Protein AF-A0A1V4ZZ86-F1 (afdb_monomer)

Solvent-accessible surface area (backbone atoms only — not comparable to full-atom values): 4452 Å² total; per-residue (Å²): 134,86,79,76,88,55,68,73,67,55,61,50,50,59,58,54,52,50,50,51,54,51,47,27,73,74,69,48,77,77,72,89,52,87,50,66,78,48,35,56,48,53,53,52,62,58,46,52,61,49,51,52,55,50,50,54,52,51,54,54,51,51,51,54,51,53,52,50,47,67,74,56,72,125

Sequence (74 aa):
MRVLFDPELYYQRNKVETVFSVLKRKFGESLKARKYRLQVKEIKIKVIPYNLSRLRKGISVLIVIEEFYKAHPF

pLDDT: mean 92.57, std 7.31, range [53.0, 97.62]

Secondary structure (DSSP, 8-state):
------HHHHHTHHHHHHHHHHHHHHH-S----SSHHHHHHHHHHHHHHHHHHHHHHHHHHHHHHHHHHHHS--

Mean predicted aligned error: 5.67 Å

Foldseek 3Di:
DDDDDDVVVVVCVVVVVVVVVVLCVVPNPDDPDPDPVVSVVVVVVSVVVVVVVVVVVVVVVVVVVVVVCVVDPD

Structure (mmCIF, N/CA/C/O backbone):
data_AF-A0A1V4ZZ86-F1
#
_entry.id   AF-A0A1V4ZZ86-F1
#
loop_
_atom_site.group_PDB
_atom_site.id
_atom_site.type_symbol
_atom_site.label_atom_id
_atom_site.label_alt_id
_atom_site.label_comp_id
_atom_site.label_asym_id
_atom_site.label_entity_id
_atom_site.label_seq_id
_atom_site.pdbx_PDB_ins_code
_atom_site.Cartn_x
_atom_site.Cartn_y
_atom_site.Cartn_z
_atom_site.occupancy
_atom_site.B_iso_or_equiv
_atom_site.auth_seq_id
_atom_site.auth_comp_id
_atom_site.auth_asym_id
_atom_site.auth_atom_id
_atom_site.pdbx_PDB_model_num
ATOM 1 N N . MET A 1 1 ? -31.446 -7.622 -3.857 1.00 53.00 1 MET A N 1
ATOM 2 C CA . MET A 1 1 ? -30.607 -7.662 -5.075 1.00 53.00 1 MET A CA 1
ATOM 3 C C . MET A 1 1 ? -29.498 -8.681 -4.841 1.00 53.00 1 MET A C 1
ATOM 5 O O . MET A 1 1 ? -28.729 -8.493 -3.909 1.00 53.00 1 MET A O 1
ATOM 9 N N . ARG A 1 2 ? -29.482 -9.810 -5.564 1.00 66.44 2 ARG A N 1
ATOM 10 C CA . ARG A 1 2 ? -28.405 -10.810 -5.441 1.00 66.44 2 ARG A CA 1
ATOM 11 C C . ARG A 1 2 ? -27.215 -10.302 -6.251 1.00 66.44 2 ARG A C 1
ATOM 13 O O . ARG A 1 2 ? -27.339 -10.142 -7.459 1.00 66.44 2 ARG A O 1
ATOM 20 N N . VAL A 1 3 ? -26.109 -9.997 -5.581 1.00 78.38 3 VAL A N 1
ATOM 21 C CA . VAL A 1 3 ? -24.849 -9.668 -6.255 1.00 78.38 3 VAL A CA 1
ATOM 22 C C . VAL A 1 3 ? -24.337 -10.972 -6.866 1.00 78.38 3 VAL A C 1
ATOM 24 O O . VAL A 1 3 ? -24.108 -11.934 -6.134 1.00 78.38 3 VAL A O 1
ATOM 27 N N . LEU A 1 4 ? -24.250 -11.041 -8.196 1.00 86.50 4 LEU A N 1
ATOM 28 C CA . LEU A 1 4 ? -23.612 -12.170 -8.871 1.00 86.50 4 LEU A CA 1
ATOM 29 C C . LEU A 1 4 ? -22.134 -12.188 -8.470 1.00 86.50 4 LEU A C 1
ATOM 31 O O . LEU A 1 4 ? -21.497 -11.139 -8.394 1.00 86.50 4 LEU A O 1
ATOM 35 N N . PHE A 1 5 ? -21.616 -13.371 -8.150 1.00 88.94 5 PHE A N 1
ATOM 36 C CA . PHE A 1 5 ? -20.213 -13.525 -7.788 1.00 88.94 5 PHE A CA 1
ATOM 37 C C . PHE A 1 5 ? -19.336 -13.183 -8.995 1.00 88.94 5 PHE A C 1
ATOM 39 O O . PHE A 1 5 ? -19.498 -13.783 -10.055 1.00 88.94 5 PHE A O 1
ATOM 46 N N . ASP A 1 6 ? -18.420 -12.234 -8.809 1.00 91.62 6 ASP A N 1
ATOM 47 C CA . ASP A 1 6 ? -17.407 -11.852 -9.790 1.00 91.62 6 ASP A CA 1
ATOM 48 C C . ASP A 1 6 ? -16.044 -12.431 -9.358 1.00 91.62 6 ASP A C 1
ATOM 50 O O . ASP A 1 6 ? -15.431 -11.931 -8.401 1.00 91.62 6 ASP A O 1
ATOM 54 N N . PRO A 1 7 ? -15.562 -13.497 -10.026 1.00 91.06 7 PRO A N 1
ATOM 55 C CA . PRO A 1 7 ? -14.273 -14.103 -9.719 1.00 91.06 7 PRO A CA 1
ATOM 56 C C . PRO A 1 7 ? -13.095 -13.142 -9.919 1.00 91.06 7 PRO A C 1
ATOM 58 O O . PRO A 1 7 ? -12.147 -13.173 -9.134 1.00 91.06 7 PRO A O 1
ATOM 61 N N . GLU A 1 8 ? -13.138 -12.270 -10.931 1.00 90.56 8 GLU A N 1
ATOM 62 C CA . GLU A 1 8 ? -12.037 -11.351 -11.240 1.00 90.56 8 GLU A CA 1
ATOM 63 C C . GLU A 1 8 ? -11.865 -10.311 -10.137 1.00 90.56 8 GLU A C 1
ATOM 65 O O . GLU A 1 8 ? -10.740 -10.047 -9.689 1.00 90.56 8 GLU A O 1
ATOM 70 N N . LEU A 1 9 ? -12.985 -9.778 -9.639 1.00 90.12 9 LEU A N 1
ATOM 71 C CA . LEU A 1 9 ? -12.997 -8.904 -8.472 1.00 90.12 9 LEU A CA 1
ATOM 72 C C . LEU A 1 9 ? -12.483 -9.638 -7.227 1.00 90.12 9 LEU A C 1
ATOM 74 O O . LEU A 1 9 ? -11.679 -9.087 -6.468 1.00 90.12 9 LEU A O 1
ATOM 78 N N . TYR A 1 10 ? -12.900 -10.891 -7.029 1.00 90.00 10 TYR A N 1
ATOM 79 C CA . TYR A 1 10 ? -12.477 -11.698 -5.886 1.00 90.00 10 TYR A CA 1
ATOM 80 C C . TYR A 1 10 ? -10.955 -11.918 -5.857 1.00 90.00 10 TYR A C 1
ATOM 82 O O . TYR A 1 10 ? -10.334 -11.762 -4.802 1.00 90.00 10 TYR A O 1
ATOM 90 N N . TYR A 1 11 ? -10.313 -12.173 -7.003 1.00 90.81 11 TYR A N 1
ATOM 91 C CA . TYR A 1 11 ? -8.855 -12.352 -7.077 1.00 90.81 11 TYR A CA 1
ATOM 92 C C . TYR A 1 11 ? -8.053 -11.105 -6.664 1.00 90.81 11 TYR A C 1
ATOM 94 O O . TYR A 1 11 ? -6.917 -11.228 -6.193 1.00 90.81 11 TYR A O 1
ATOM 102 N N . GLN A 1 12 ? -8.627 -9.899 -6.756 1.00 92.75 12 GLN A N 1
ATOM 103 C CA . GLN A 1 12 ? -7.954 -8.678 -6.290 1.00 92.75 12 GLN A CA 1
ATOM 104 C C . GLN A 1 12 ? -7.800 -8.628 -4.758 1.00 92.75 12 GLN A C 1
ATOM 106 O O . GLN A 1 12 ? -6.922 -7.915 -4.259 1.00 92.75 12 GLN A O 1
ATOM 111 N N . ARG A 1 13 ? -8.580 -9.414 -3.996 1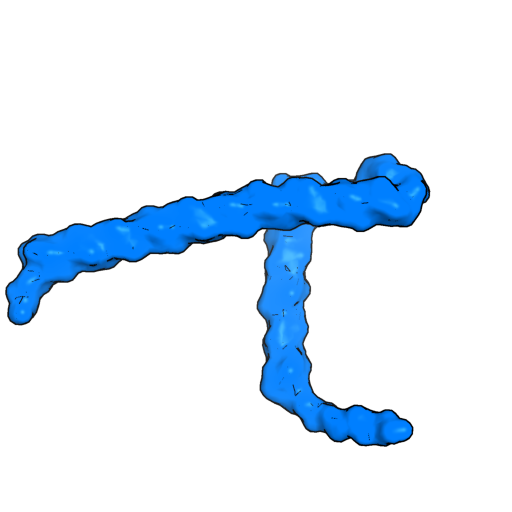.00 93.25 13 ARG A N 1
ATOM 112 C CA . ARG A 1 13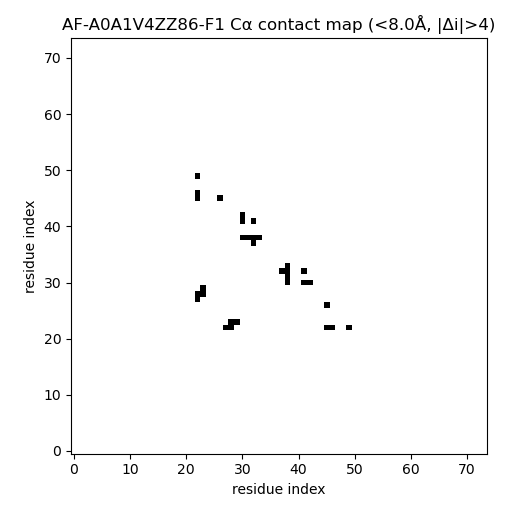 ? -8.503 -9.496 -2.523 1.00 93.25 13 ARG A CA 1
ATOM 113 C C . ARG A 1 13 ? -7.101 -9.859 -2.040 1.00 93.25 13 ARG A C 1
ATOM 115 O O . ARG A 1 13 ? -6.594 -9.223 -1.115 1.00 93.25 13 ARG A O 1
ATOM 122 N N . ASN A 1 14 ? -6.436 -10.789 -2.725 1.00 94.69 14 ASN A N 1
ATOM 123 C CA . ASN A 1 14 ? -5.084 -11.236 -2.376 1.00 94.69 14 ASN A CA 1
ATOM 124 C C . ASN A 1 14 ? -4.075 -10.077 -2.390 1.00 94.69 14 ASN A C 1
ATOM 126 O O . ASN A 1 14 ? -3.174 -10.012 -1.548 1.00 94.69 14 ASN A O 1
ATOM 130 N N . LYS A 1 15 ? -4.235 -9.118 -3.314 1.00 93.06 15 LYS A N 1
ATOM 131 C CA . LYS A 1 15 ? -3.374 -7.926 -3.385 1.00 93.06 15 LYS A CA 1
ATOM 132 C C . LYS A 1 15 ? -3.558 -7.046 -2.152 1.00 93.06 15 LYS A C 1
ATOM 134 O O . LYS A 1 15 ? -2.572 -6.610 -1.559 1.00 93.06 15 LYS A O 1
ATOM 139 N N . VAL A 1 16 ? -4.806 -6.821 -1.743 1.00 93.12 16 VAL A N 1
ATOM 140 C CA . VAL A 1 16 ? -5.142 -6.019 -0.560 1.00 93.12 16 VAL A CA 1
ATOM 141 C C . VAL A 1 16 ? -4.597 -6.677 0.708 1.00 93.12 16 VAL A C 1
ATOM 143 O O . VAL A 1 16 ? -3.902 -6.022 1.486 1.00 93.12 16 VAL A O 1
ATOM 146 N N . GLU A 1 17 ? -4.818 -7.980 0.886 1.00 94.88 17 GLU A N 1
ATOM 147 C CA . GLU A 1 17 ? -4.293 -8.738 2.029 1.00 94.88 17 GLU A CA 1
ATOM 148 C C . GLU A 1 17 ? -2.764 -8.697 2.100 1.00 94.88 17 GLU A C 1
ATOM 150 O O . GLU A 1 17 ? -2.190 -8.481 3.171 1.00 94.88 17 GLU A O 1
ATOM 155 N N . THR A 1 18 ? -2.096 -8.817 0.950 1.00 95.69 18 THR A N 1
ATOM 156 C CA . THR A 1 18 ? -0.635 -8.721 0.858 1.00 95.69 18 THR A CA 1
ATOM 157 C C . THR A 1 18 ? -0.145 -7.342 1.296 1.00 95.69 18 THR A C 1
ATOM 159 O O . THR A 1 18 ? 0.783 -7.244 2.104 1.00 95.69 18 THR A O 1
ATOM 162 N N . VAL A 1 19 ? -0.781 -6.266 0.821 1.00 94.44 19 VAL A N 1
ATOM 163 C CA . VAL A 1 19 ? -0.425 -4.891 1.209 1.00 94.44 19 VAL A CA 1
ATOM 164 C C . VAL A 1 19 ? -0.619 -4.681 2.711 1.00 94.44 19 VAL A C 1
ATOM 166 O O . VAL A 1 19 ? 0.283 -4.160 3.371 1.00 94.44 19 VAL A O 1
ATOM 169 N N . PHE A 1 20 ? -1.734 -5.142 3.284 1.00 93.62 20 PHE A N 1
ATOM 170 C CA . PHE A 1 20 ? -1.962 -5.053 4.728 1.00 93.62 20 PHE A CA 1
ATOM 171 C C . PHE A 1 20 ? -0.959 -5.883 5.537 1.00 93.62 20 PHE A C 1
ATOM 173 O O . PHE A 1 20 ? -0.451 -5.397 6.546 1.00 93.62 20 PHE A O 1
ATOM 180 N N . SER A 1 21 ? -0.599 -7.087 5.085 1.00 95.88 21 SER A N 1
ATOM 181 C CA . SER A 1 21 ? 0.453 -7.897 5.715 1.00 95.88 21 SER A CA 1
ATOM 182 C C . SER A 1 21 ? 1.801 -7.167 5.738 1.00 95.88 21 SER A C 1
ATOM 184 O O . SER A 1 21 ? 2.494 -7.149 6.758 1.00 95.88 21 SER A O 1
ATOM 186 N N . VAL A 1 22 ? 2.174 -6.505 4.639 1.00 95.44 22 VAL A N 1
ATOM 187 C CA . VAL A 1 22 ? 3.408 -5.707 4.572 1.00 95.44 22 VAL A CA 1
ATOM 188 C C . VAL A 1 22 ? 3.337 -4.485 5.491 1.00 95.44 22 VAL A C 1
ATOM 190 O O . VAL A 1 22 ? 4.303 -4.209 6.203 1.00 95.44 22 VAL A O 1
ATOM 193 N N . LEU A 1 23 ? 2.209 -3.768 5.518 1.00 95.44 23 LEU A N 1
ATOM 194 C CA . LEU A 1 23 ? 2.009 -2.623 6.412 1.00 95.44 23 LEU A CA 1
ATOM 195 C C . LEU A 1 23 ? 2.151 -3.018 7.885 1.00 95.44 23 LEU A C 1
ATOM 197 O O . LEU A 1 23 ? 2.875 -2.345 8.618 1.00 95.44 23 LEU A O 1
ATOM 201 N N . LYS A 1 24 ? 1.519 -4.125 8.300 1.00 94.88 24 LYS A N 1
ATOM 202 C CA . LYS A 1 24 ? 1.610 -4.643 9.673 1.00 94.88 24 LYS A CA 1
ATOM 203 C C . LYS A 1 24 ? 3.040 -5.030 10.048 1.00 94.88 24 LYS A C 1
ATOM 205 O O . LYS A 1 24 ? 3.501 -4.666 11.123 1.00 94.88 24 LYS A O 1
ATOM 210 N N . ARG A 1 25 ? 3.782 -5.689 9.149 1.00 95.69 25 ARG A N 1
ATOM 211 C CA . ARG A 1 25 ? 5.201 -6.018 9.383 1.00 95.69 25 ARG A CA 1
ATOM 212 C C . ARG A 1 25 ? 6.092 -4.777 9.475 1.00 95.69 25 ARG A C 1
ATOM 214 O O . ARG A 1 25 ? 7.030 -4.765 10.259 1.00 95.69 25 ARG A O 1
ATOM 221 N N . LYS A 1 26 ? 5.805 -3.733 8.691 1.00 94.50 26 LYS A N 1
ATOM 222 C CA . LYS A 1 26 ? 6.631 -2.516 8.632 1.00 94.50 26 LYS A CA 1
ATOM 223 C C . LYS A 1 26 ? 6.367 -1.536 9.779 1.00 94.50 26 LYS A C 1
ATOM 225 O O . LYS A 1 26 ? 7.299 -0.885 10.234 1.00 94.50 26 LYS A O 1
ATOM 230 N N . PHE A 1 27 ? 5.116 -1.398 10.216 1.00 94.31 27 PHE A N 1
ATOM 231 C CA . PHE A 1 27 ? 4.694 -0.370 11.182 1.00 94.31 27 PHE A CA 1
ATOM 232 C C . PHE A 1 27 ? 4.068 -0.938 12.464 1.00 94.31 27 PHE A C 1
ATOM 234 O O . PHE A 1 27 ? 3.506 -0.181 13.261 1.00 94.31 27 PHE A O 1
ATOM 241 N N . GLY A 1 28 ? 4.139 -2.255 12.649 1.00 92.62 28 GLY A N 1
ATOM 242 C CA . GLY A 1 28 ? 3.484 -2.971 13.737 1.00 92.62 28 GLY A CA 1
ATOM 243 C C . GLY A 1 28 ? 2.004 -3.247 13.461 1.00 92.62 28 GLY A C 1
ATOM 244 O O . GLY A 1 28 ? 1.301 -2.458 12.821 1.00 92.62 28 GLY A O 1
ATOM 245 N N . GLU A 1 29 ? 1.533 -4.384 13.969 1.00 91.94 29 GLU A N 1
ATOM 246 C CA . GLU A 1 29 ? 0.138 -4.819 13.867 1.00 91.94 29 GLU A CA 1
ATOM 247 C C . GLU A 1 29 ? -0.793 -4.066 14.822 1.00 91.94 29 GLU A C 1
ATOM 249 O O . GLU A 1 29 ? -1.942 -3.793 14.476 1.00 91.94 29 GLU A O 1
ATOM 254 N N . SER A 1 30 ? -0.305 -3.696 16.006 1.00 92.81 30 SER A N 1
ATOM 255 C CA . SER A 1 30 ? -1.127 -3.044 17.017 1.00 92.81 30 SER A CA 1
ATOM 256 C C . SER A 1 30 ? -1.434 -1.585 16.666 1.00 92.81 30 SER A C 1
ATOM 258 O O . SER A 1 30 ? -0.606 -0.843 16.122 1.00 92.81 30 SER A O 1
ATOM 260 N N . LEU A 1 31 ? -2.659 -1.172 16.998 1.00 93.62 31 LEU A N 1
ATOM 261 C CA . LEU A 1 31 ? -3.087 0.223 16.983 1.00 93.62 31 LEU A CA 1
ATOM 262 C C . LEU A 1 31 ? -3.029 0.755 18.408 1.00 93.62 31 LEU A C 1
ATOM 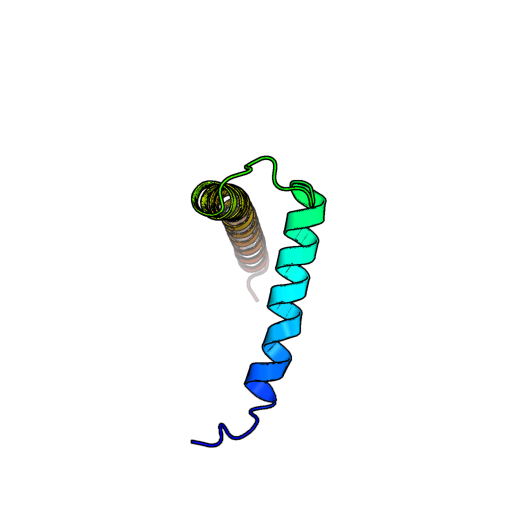264 O O . LEU A 1 31 ? -3.573 0.143 19.327 1.00 93.62 31 LEU A O 1
ATOM 268 N N . LYS A 1 32 ? -2.370 1.896 18.600 1.00 92.56 32 LYS A N 1
ATOM 269 C CA . LYS A 1 32 ? -2.218 2.502 19.933 1.00 92.56 32 LYS A CA 1
ATOM 270 C C . LYS A 1 32 ? -3.448 3.318 20.324 1.00 92.56 32 LYS A C 1
ATOM 272 O O . LYS A 1 32 ? -3.735 3.503 21.506 1.00 92.56 32 LYS A O 1
ATOM 277 N N . ALA A 1 33 ? -4.179 3.831 19.339 1.00 94.50 33 ALA A N 1
A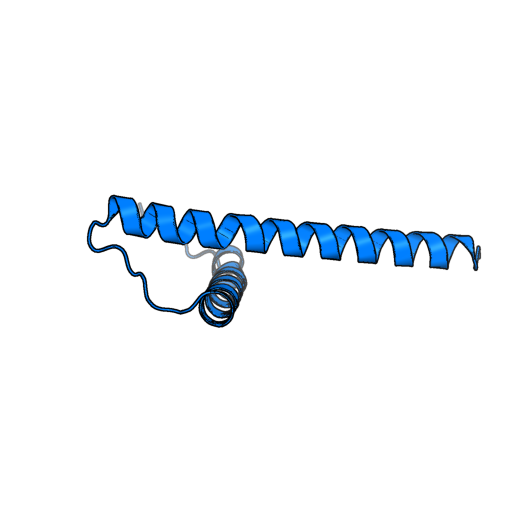TOM 278 C CA . ALA A 1 33 ? -5.372 4.626 19.577 1.00 94.50 33 ALA A CA 1
ATOM 279 C C . ALA A 1 33 ? -6.532 3.792 20.158 1.00 9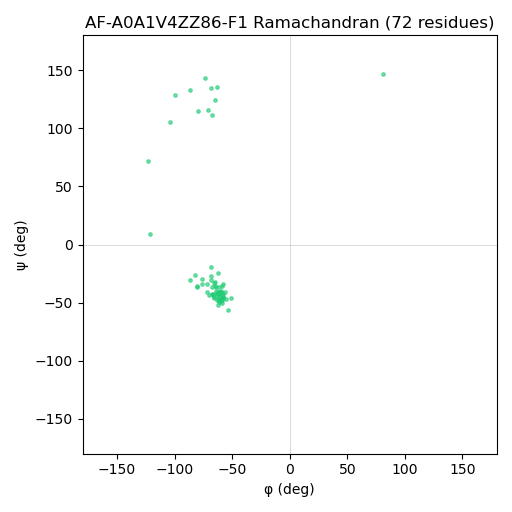4.50 33 ALA A C 1
ATOM 281 O O . ALA A 1 33 ? -6.877 2.737 19.631 1.00 94.50 33 ALA A O 1
ATOM 282 N N . ARG A 1 34 ? -7.205 4.310 21.200 1.00 94.06 34 ARG A N 1
ATOM 283 C CA . ARG A 1 34 ? -8.401 3.666 21.790 1.00 94.06 34 ARG A CA 1
ATOM 284 C C . ARG A 1 34 ? -9.717 4.043 21.105 1.00 94.06 34 ARG A C 1
ATOM 286 O O . ARG A 1 34 ? -10.656 3.262 21.096 1.00 94.06 34 ARG A O 1
ATOM 293 N N . LYS A 1 35 ? -9.811 5.257 20.550 1.00 97.50 35 LYS A N 1
ATOM 294 C CA . LYS A 1 35 ? -11.018 5.727 19.847 1.00 97.50 35 LYS A CA 1
ATOM 295 C C . LYS A 1 35 ? -10.962 5.305 18.381 1.00 97.50 35 LYS A C 1
ATOM 297 O O . LYS A 1 35 ? -9.977 5.606 17.709 1.00 97.50 35 LYS A O 1
ATOM 302 N N . TYR A 1 36 ? -12.053 4.747 17.859 1.00 96.25 36 TYR A N 1
ATOM 303 C CA . TYR A 1 36 ? -12.160 4.301 16.462 1.00 96.25 36 TYR A CA 1
ATOM 304 C C . TYR A 1 36 ? -11.733 5.372 15.442 1.00 96.25 36 TYR A C 1
ATOM 306 O O . TYR A 1 36 ? -10.913 5.124 14.561 1.00 96.25 36 TYR A O 1
ATOM 314 N N . ARG A 1 37 ? -12.196 6.620 15.610 1.00 97.44 37 ARG A N 1
ATOM 315 C CA . ARG A 1 37 ? -11.809 7.731 14.716 1.00 97.44 37 ARG A CA 1
ATOM 316 C C . ARG A 1 37 ? -10.294 7.956 14.668 1.00 97.44 37 ARG A C 1
ATOM 318 O O . ARG A 1 37 ? -9.773 8.350 13.628 1.00 97.44 37 ARG A O 1
ATOM 325 N N . LEU A 1 38 ? -9.597 7.737 15.782 1.00 97.62 38 LEU A N 1
ATOM 326 C CA . LEU A 1 38 ? -8.145 7.879 15.868 1.00 97.62 38 LEU A CA 1
ATOM 327 C C . LEU A 1 38 ? -7.422 6.646 15.315 1.00 97.62 38 LEU A C 1
ATOM 329 O O . LEU A 1 38 ? -6.419 6.816 14.637 1.00 97.62 38 LEU A O 1
ATOM 333 N N . GLN A 1 39 ? -7.963 5.441 15.506 1.00 96.12 39 GLN A N 1
ATOM 334 C CA . GLN A 1 39 ? -7.452 4.212 14.885 1.00 96.12 39 GLN A CA 1
ATOM 335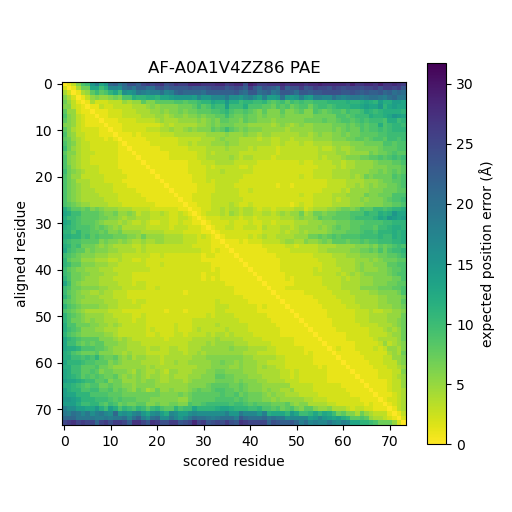 C C . GLN A 1 39 ? -7.449 4.313 13.355 1.00 96.12 39 GLN A C 1
ATOM 337 O O . GLN A 1 39 ? -6.444 4.029 12.708 1.00 96.12 39 GLN A O 1
ATOM 342 N N . VAL A 1 40 ? -8.538 4.819 12.767 1.00 96.38 40 VAL A N 1
ATOM 343 C CA . VAL A 1 40 ? -8.616 5.051 11.316 1.00 96.38 40 VAL A CA 1
ATOM 344 C C . VAL A 1 40 ? -7.569 6.072 10.860 1.00 96.38 40 VAL A C 1
ATOM 346 O O . VAL A 1 40 ? -6.939 5.887 9.819 1.00 96.38 40 VAL A O 1
ATOM 349 N N . LYS A 1 41 ? -7.350 7.146 11.632 1.00 96.56 41 LYS A N 1
ATOM 350 C CA . LYS A 1 41 ? -6.291 8.125 11.334 1.00 96.56 41 LYS A CA 1
ATOM 351 C C . LYS A 1 41 ? -4.900 7.497 11.426 1.00 96.56 41 LYS A C 1
ATOM 353 O O . LYS A 1 41 ? -4.092 7.731 10.536 1.00 96.56 41 LYS A O 1
ATOM 358 N N . GLU A 1 42 ? -4.642 6.677 12.443 1.00 96.12 42 GLU A N 1
ATOM 359 C CA . GLU A 1 42 ? -3.375 5.959 12.618 1.00 96.12 42 GLU A CA 1
ATOM 360 C C . GLU A 1 42 ? -3.072 5.064 11.406 1.00 96.12 42 GLU A C 1
ATOM 362 O O . GLU A 1 42 ? -1.979 5.135 10.847 1.00 96.12 42 GLU A O 1
ATOM 367 N N . ILE A 1 43 ? -4.055 4.291 10.931 1.00 95.19 43 ILE A N 1
ATOM 368 C CA . ILE A 1 43 ? -3.902 3.456 9.729 1.00 95.19 43 ILE A CA 1
ATOM 369 C C . ILE A 1 43 ? -3.597 4.322 8.501 1.00 95.19 43 ILE A C 1
ATOM 371 O O . ILE A 1 43 ? -2.642 4.041 7.778 1.00 95.19 43 ILE A O 1
ATOM 375 N N . LYS A 1 44 ? -4.359 5.402 8.271 1.00 95.50 44 LYS A N 1
ATOM 376 C CA . LYS A 1 44 ? -4.126 6.315 7.135 1.00 95.50 44 LYS A CA 1
ATOM 377 C C . LYS A 1 44 ? -2.714 6.905 7.161 1.00 95.50 44 LYS A C 1
ATOM 379 O O . LYS A 1 44 ? -2.045 6.924 6.131 1.00 95.50 44 LYS A O 1
ATOM 384 N N . ILE A 1 45 ? -2.238 7.311 8.338 1.00 95.81 45 ILE A N 1
ATOM 385 C CA . ILE A 1 45 ? -0.883 7.844 8.530 1.00 95.81 45 ILE A CA 1
ATOM 386 C C . ILE A 1 45 ? 0.191 6.782 8.258 1.00 95.81 45 ILE A C 1
ATOM 388 O O . ILE A 1 45 ? 1.237 7.140 7.738 1.00 95.81 45 ILE A O 1
ATOM 392 N N . LYS A 1 46 ? -0.047 5.489 8.532 1.00 94.88 46 LYS A N 1
ATOM 393 C CA . LYS A 1 46 ? 0.877 4.393 8.158 1.00 94.88 46 LYS A CA 1
ATOM 394 C C . LYS A 1 46 ? 0.880 4.117 6.642 1.00 94.88 46 LYS A C 1
ATOM 396 O O . LYS A 1 46 ? 1.921 3.792 6.070 1.00 94.88 46 LYS A O 1
ATOM 401 N N . VAL A 1 47 ? -0.264 4.274 5.970 1.00 95.94 47 VAL A N 1
ATOM 402 C CA . VAL A 1 47 ? -0.419 4.016 4.523 1.00 95.94 47 VAL A CA 1
ATOM 403 C C . VAL A 1 47 ? 0.281 5.071 3.657 1.00 95.94 47 VAL A C 1
ATOM 405 O O . VAL A 1 47 ? 0.930 4.715 2.676 1.00 95.94 47 VAL A O 1
ATOM 408 N N . ILE A 1 48 ? 0.203 6.355 4.018 1.00 95.94 48 ILE A N 1
ATOM 409 C CA . ILE A 1 48 ? 0.828 7.458 3.257 1.00 95.94 48 ILE A CA 1
ATOM 410 C C . ILE A 1 48 ? 2.337 7.233 3.002 1.00 95.94 48 ILE A C 1
ATOM 412 O O . ILE A 1 48 ? 2.737 7.184 1.835 1.00 95.94 48 ILE A O 1
ATOM 416 N N . PRO A 1 49 ? 3.197 7.032 4.023 1.00 95.69 49 PRO A N 1
ATOM 417 C CA . PRO A 1 49 ? 4.628 6.824 3.822 1.00 95.69 49 PRO A CA 1
ATOM 418 C C . PRO A 1 49 ? 4.934 5.487 3.139 1.00 95.69 49 PRO A C 1
ATOM 420 O O . PRO A 1 49 ? 5.940 5.369 2.438 1.00 95.69 49 PRO A O 1
ATOM 423 N N . TYR A 1 50 ? 4.081 4.468 3.296 1.00 95.56 50 TYR A N 1
ATOM 424 C CA . TYR A 1 50 ? 4.211 3.230 2.530 1.00 95.56 50 TYR A CA 1
ATOM 425 C C . TYR A 1 50 ? 4.059 3.487 1.030 1.00 95.56 50 TYR A C 1
ATOM 427 O O . TYR A 1 50 ? 4.962 3.137 0.264 1.00 95.56 50 TYR A O 1
ATOM 435 N N . ASN A 1 51 ? 2.977 4.156 0.629 1.00 94.75 51 ASN A N 1
ATOM 436 C CA . ASN A 1 51 ? 2.708 4.486 -0.767 1.00 94.75 51 ASN A CA 1
ATOM 437 C C . ASN A 1 51 ? 3.784 5.411 -1.341 1.00 94.75 51 ASN A C 1
ATOM 439 O O . ASN A 1 51 ? 4.288 5.148 -2.429 1.00 94.75 51 ASN A O 1
ATOM 443 N N . LEU A 1 52 ? 4.228 6.412 -0.577 1.00 96.56 52 LEU A N 1
ATOM 444 C CA . LEU A 1 52 ? 5.330 7.283 -0.986 1.00 96.56 52 LEU A CA 1
ATOM 445 C C . LEU A 1 52 ? 6.632 6.494 -1.204 1.00 96.56 52 LEU A C 1
ATOM 447 O O . LEU A 1 52 ? 7.328 6.686 -2.199 1.00 96.56 52 LEU A O 1
ATOM 451 N N . SER A 1 53 ? 6.943 5.541 -0.318 1.00 95.31 53 SER A N 1
ATOM 452 C CA . SER A 1 53 ? 8.127 4.689 -0.478 1.00 95.31 53 SER A CA 1
ATOM 453 C C . SER A 1 53 ? 8.043 3.766 -1.699 1.00 95.31 53 SER A C 1
ATOM 455 O O . SER A 1 53 ? 9.068 3.479 -2.318 1.00 95.31 53 SER A O 1
ATOM 457 N N . ARG A 1 54 ? 6.836 3.311 -2.058 1.00 94.19 54 ARG A N 1
ATOM 458 C CA . ARG A 1 54 ? 6.574 2.512 -3.264 1.00 94.19 54 ARG A CA 1
ATOM 459 C C . ARG A 1 54 ? 6.722 3.358 -4.526 1.00 94.19 54 ARG A C 1
ATOM 461 O O . ARG A 1 54 ? 7.376 2.899 -5.455 1.00 94.19 54 ARG A O 1
ATOM 468 N N . LEU A 1 55 ? 6.189 4.581 -4.524 1.00 96.06 55 LEU A N 1
ATOM 469 C CA . LEU A 1 55 ? 6.322 5.529 -5.630 1.00 96.06 55 LEU A CA 1
ATOM 470 C C . LEU A 1 55 ? 7.795 5.831 -5.915 1.00 96.06 55 LEU A C 1
ATOM 472 O O . LEU A 1 55 ? 8.241 5.669 -7.044 1.00 96.06 55 LEU A O 1
ATOM 476 N N . ARG A 1 56 ? 8.569 6.171 -4.875 1.00 96.88 56 ARG A N 1
ATOM 477 C CA . ARG A 1 56 ? 10.009 6.434 -5.008 1.00 96.88 56 ARG A CA 1
ATOM 478 C C . ARG A 1 56 ? 10.747 5.257 -5.646 1.00 96.88 56 ARG A C 1
ATOM 480 O O . ARG A 1 56 ? 11.529 5.459 -6.563 1.00 96.88 56 ARG A O 1
ATOM 487 N N . LYS A 1 57 ? 10.481 4.030 -5.180 1.00 95.12 57 LYS A N 1
ATOM 488 C CA . LYS A 1 57 ? 11.071 2.814 -5.761 1.00 95.12 57 LYS A CA 1
ATOM 489 C C . LYS A 1 57 ? 10.675 2.629 -7.227 1.00 95.12 57 LYS A C 1
ATOM 491 O O . LYS A 1 57 ? 11.529 2.264 -8.020 1.00 95.12 57 LYS A O 1
ATOM 496 N N . GLY A 1 58 ? 9.412 2.885 -7.570 1.00 95.06 58 GLY A N 1
ATOM 497 C CA . GLY A 1 58 ? 8.928 2.819 -8.950 1.00 95.06 58 GLY A CA 1
ATOM 498 C C . GLY A 1 58 ? 9.673 3.786 -9.867 1.00 95.06 58 GLY A C 1
ATOM 499 O O . GLY A 1 58 ? 10.188 3.361 -10.892 1.00 95.06 58 GLY A O 1
ATOM 500 N N . ILE A 1 59 ? 9.818 5.046 -9.449 1.00 96.75 59 ILE A N 1
ATOM 501 C CA . ILE A 1 59 ? 10.580 6.060 -10.193 1.00 96.75 59 ILE A CA 1
ATOM 502 C C . ILE A 1 59 ? 12.038 5.621 -10.376 1.00 96.75 59 ILE A C 1
ATOM 504 O O . ILE A 1 59 ? 12.556 5.677 -11.483 1.00 96.75 59 ILE A O 1
ATOM 508 N N . SER A 1 60 ? 12.694 5.125 -9.320 1.00 96.06 60 SER A N 1
ATOM 509 C CA . SER A 1 60 ? 14.076 4.635 -9.426 1.00 96.06 60 SER A CA 1
ATOM 510 C C . SER A 1 60 ? 14.227 3.488 -10.430 1.00 96.06 60 SER A C 1
ATOM 512 O O . SER A 1 60 ? 15.209 3.458 -11.159 1.00 96.06 60 SER A O 1
ATOM 514 N N . VAL A 1 61 ? 13.269 2.556 -10.481 1.00 96.25 61 VAL A N 1
ATOM 515 C CA . VAL A 1 61 ? 13.289 1.452 -11.453 1.00 96.25 61 VAL A CA 1
ATOM 516 C C . VAL A 1 61 ? 13.114 1.973 -12.878 1.00 96.25 61 VAL A C 1
ATOM 518 O O . VAL A 1 61 ? 13.842 1.533 -13.759 1.00 96.25 61 VAL A O 1
ATOM 521 N N . LEU A 1 62 ? 12.200 2.924 -13.097 1.00 95.88 62 LEU A N 1
ATOM 522 C CA . LEU A 1 62 ? 11.999 3.533 -14.414 1.00 95.88 62 LEU A CA 1
ATOM 523 C C . LEU A 1 62 ? 13.273 4.216 -14.918 1.00 95.88 62 LEU A C 1
ATOM 525 O O . LEU A 1 62 ? 13.691 3.932 -16.031 1.00 95.88 62 LEU A O 1
ATOM 529 N N . ILE A 1 63 ? 13.938 5.008 -14.072 1.00 96.62 63 ILE A N 1
ATOM 530 C CA . ILE A 1 63 ? 15.205 5.669 -14.425 1.00 96.62 63 ILE A CA 1
ATOM 531 C C . ILE A 1 63 ? 16.266 4.636 -14.830 1.00 96.62 63 ILE A C 1
ATOM 533 O O . ILE A 1 63 ? 16.933 4.802 -15.844 1.00 96.62 63 ILE A O 1
ATOM 537 N N . VAL A 1 64 ? 16.417 3.544 -14.071 1.00 95.81 64 VAL A N 1
ATOM 538 C CA . VAL A 1 64 ? 17.388 2.484 -14.406 1.00 95.81 64 VAL A CA 1
ATOM 539 C C . VAL A 1 64 ? 17.072 1.838 -15.756 1.00 95.81 64 VAL A C 1
ATOM 541 O O . VAL A 1 64 ? 17.985 1.560 -16.527 1.00 95.81 64 VAL A O 1
ATOM 544 N N . ILE A 1 65 ? 15.791 1.600 -16.043 1.00 95.50 65 ILE A N 1
ATOM 545 C CA . ILE A 1 65 ? 15.349 1.025 -17.316 1.00 95.50 65 ILE A CA 1
ATOM 546 C C . ILE A 1 65 ? 15.629 1.992 -18.474 1.00 95.50 65 ILE A C 1
ATOM 548 O O . ILE A 1 65 ? 16.166 1.574 -19.497 1.00 95.50 65 ILE A O 1
ATOM 552 N N . GLU A 1 66 ? 15.299 3.273 -18.313 1.00 95.06 66 GLU A N 1
ATOM 553 C CA . GLU A 1 66 ? 15.555 4.311 -19.317 1.00 95.06 66 GLU A CA 1
ATOM 554 C C . GLU A 1 66 ? 17.050 4.434 -19.631 1.00 95.06 66 GLU A C 1
ATOM 556 O O . GLU A 1 66 ? 17.436 4.393 -20.798 1.00 95.06 66 GLU A O 1
ATOM 561 N N . GLU A 1 67 ? 17.903 4.504 -18.606 1.00 94.38 67 GLU A N 1
ATOM 562 C CA . GLU A 1 67 ? 19.357 4.568 -18.789 1.00 94.38 67 GLU A CA 1
ATOM 563 C C . GLU A 1 67 ? 19.914 3.294 -19.444 1.00 94.38 67 GLU A C 1
ATOM 565 O O . GLU A 1 67 ? 20.802 3.373 -20.295 1.00 94.38 67 GLU A O 1
ATOM 570 N N . PHE A 1 68 ? 19.370 2.117 -19.117 1.00 94.62 68 PHE A N 1
ATOM 571 C CA . PHE A 1 68 ? 19.760 0.861 -19.761 1.00 94.62 68 PHE A CA 1
ATOM 572 C C . PHE A 1 68 ? 19.465 0.870 -21.268 1.00 94.62 68 PHE A C 1
ATOM 574 O O . PHE A 1 68 ? 20.357 0.569 -22.065 1.00 94.62 68 PHE A O 1
ATOM 581 N N . TYR A 1 69 ? 18.245 1.254 -21.662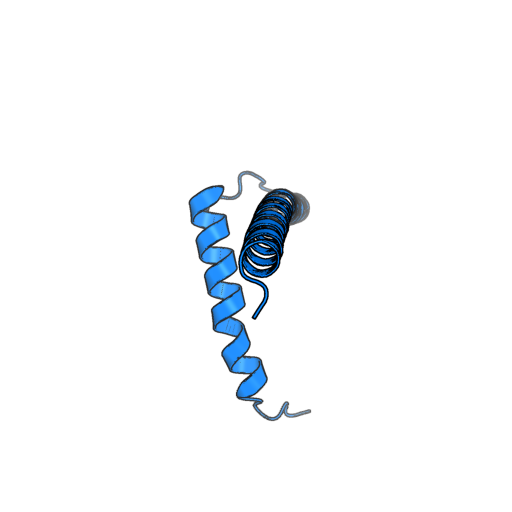 1.00 95.25 69 TYR A N 1
ATOM 582 C CA . TYR A 1 69 ? 17.853 1.325 -23.073 1.00 95.25 69 TYR A CA 1
ATOM 583 C C . TYR A 1 69 ? 18.571 2.446 -23.830 1.00 95.25 69 TYR A C 1
ATOM 585 O O . TYR A 1 69 ? 18.855 2.298 -25.015 1.00 95.25 69 TYR A O 1
ATOM 593 N N . LYS A 1 70 ? 18.923 3.545 -23.155 1.00 92.75 70 LYS A N 1
ATOM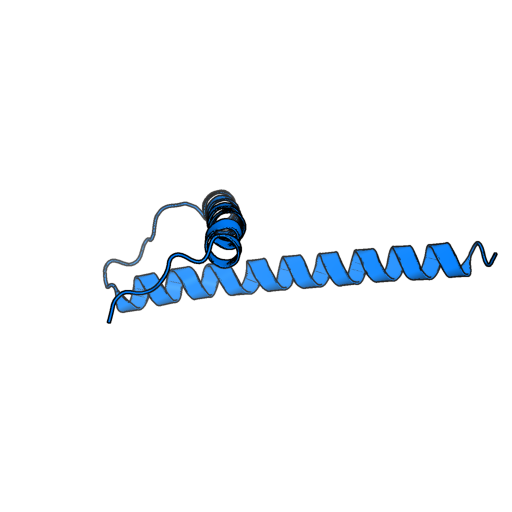 594 C CA . LYS A 1 70 ? 19.759 4.603 -23.733 1.00 92.75 70 LYS A CA 1
ATOM 595 C C . LYS A 1 70 ? 21.192 4.135 -23.999 1.00 92.75 70 LYS A C 1
ATOM 597 O O . LYS A 1 70 ? 21.789 4.559 -24.984 1.00 92.75 70 LYS A O 1
ATOM 602 N N . ALA A 1 71 ? 21.749 3.291 -23.128 1.00 91.00 71 ALA A N 1
ATOM 603 C CA . ALA A 1 71 ? 23.103 2.757 -23.270 1.00 91.00 71 ALA A CA 1
ATOM 604 C C . ALA A 1 71 ? 23.211 1.639 -24.322 1.00 91.00 71 ALA A C 1
ATOM 606 O O . ALA A 1 71 ? 24.264 1.493 -24.9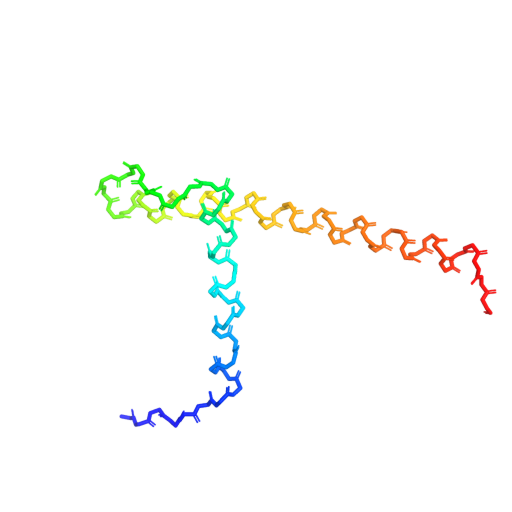39 1.00 91.00 71 ALA A O 1
ATOM 607 N N . HIS A 1 72 ? 22.139 0.871 -24.536 1.00 86.75 72 HIS A N 1
ATOM 608 C CA . HIS A 1 72 ? 22.061 -0.176 -25.561 1.00 86.75 72 HIS A CA 1
ATOM 609 C C . HIS A 1 72 ? 20.877 0.091 -26.500 1.00 86.75 72 HIS A C 1
ATOM 611 O O . HIS A 1 72 ? 19.862 -0.610 -26.421 1.00 86.75 72 HIS A O 1
ATOM 617 N N . PRO A 1 73 ? 20.981 1.114 -27.369 1.00 77.81 73 PRO A N 1
ATOM 618 C CA . PRO A 1 73 ? 20.002 1.315 -28.421 1.00 77.81 73 PRO A CA 1
ATOM 619 C C . PRO A 1 73 ? 20.144 0.152 -29.410 1.00 77.81 73 PRO A C 1
ATOM 621 O O . PRO A 1 73 ? 21.181 0.013 -30.058 1.00 77.81 73 PRO A O 1
ATOM 624 N N . PHE A 1 74 ? 19.140 -0.721 -29.456 1.00 66.25 74 PHE A N 1
ATOM 625 C CA . PHE A 1 74 ? 18.983 -1.685 -30.546 1.00 66.25 74 PHE A CA 1
ATOM 626 C C . PHE A 1 74 ? 18.521 -0.964 -31.812 1.00 66.25 74 PHE A C 1
ATOM 628 O O . PHE A 1 74 ? 17.647 -0.074 -31.683 1.00 66.25 74 PHE A O 1
#

Radius of gyration: 18.82 Å; Cα contacts (8 Å, |Δi|>4): 16; chains: 1; bounding box: 54×22×52 Å